Protein AF-A0A645JJR8-F1 (afdb_monomer_lite)

pLDDT: mean 71.17, std 19.03, range [36.38, 94.06]

Radius of gyration: 16.1 Å; chains: 1; bounding box: 43×20×39 Å

Sequence (68 aa):
MIVSREAAQAKQDRDARFDCETVCDCPLGKHASVDDVANAVLFFLSPDGDGVTGQTLYVSGGEIMPMP

InterPro domains:
  IPR002347 Short-chain dehydrogenase/reductase SDR [PF13561] (16-62)
  IPR036291 NAD(P)-binding domain superfamily [SSF51735] (26-65)

Structure (mmCIF, N/CA/C/O backbone):
data_AF-A0A645JJR8-F1
#
_entry.id   AF-A0A645JJR8-F1
#
loop_
_atom_site.group_PDB
_atom_site.id
_atom_site.type_symbol
_atom_site.label_atom_id
_atom_site.label_alt_id
_atom_site.label_comp_id
_atom_site.label_asym_id
_atom_site.label_entity_id
_atom_site.label_seq_id
_atom_site.pdbx_PDB_ins_code
_atom_site.Cartn_x
_atom_site.Cartn_y
_atom_site.Cartn_z
_atom_site.occupancy
_atom_site.B_iso_or_equiv
_atom_site.auth_seq_id
_atom_site.auth_comp_id
_atom_site.auth_asym_id
_atom_site.auth_atom_id
_atom_site.pdbx_PDB_model_num
ATOM 1 N N . MET A 1 1 ? -28.009 -5.161 -25.994 1.00 36.38 1 MET A N 1
ATOM 2 C CA . MET A 1 1 ? -27.574 -4.038 -26.847 1.00 36.38 1 MET A CA 1
ATOM 3 C C . MET A 1 1 ? -26.454 -3.290 -26.113 1.00 36.38 1 MET A C 1
ATOM 5 O O . MET A 1 1 ? -26.733 -2.557 -25.181 1.00 36.38 1 MET A O 1
ATOM 9 N N . ILE A 1 2 ? -25.249 -3.864 -26.144 1.00 42.44 2 ILE A N 1
ATOM 10 C CA . ILE A 1 2 ? -24.018 -3.350 -26.792 1.00 42.44 2 ILE A CA 1
ATOM 11 C C . ILE A 1 2 ? -23.372 -2.079 -26.179 1.00 42.44 2 ILE A C 1
ATOM 13 O O . ILE A 1 2 ? -22.744 -1.334 -26.912 1.00 42.44 2 ILE A O 1
ATOM 17 N N . VAL A 1 3 ? -23.480 -1.792 -24.870 1.00 48.53 3 VAL A N 1
ATOM 18 C CA . VAL A 1 3 ? -22.745 -0.618 -24.312 1.00 48.53 3 VAL A CA 1
ATOM 19 C C . VAL A 1 3 ? -21.962 -0.863 -23.014 1.00 48.53 3 VAL A C 1
ATOM 21 O O . VAL A 1 3 ? -21.369 0.062 -22.476 1.00 48.53 3 VAL A O 1
ATOM 24 N N . SER A 1 4 ? -21.883 -2.099 -22.505 1.00 46.31 4 SER A N 1
ATOM 25 C CA . SER A 1 4 ? -21.162 -2.370 -21.239 1.00 46.31 4 SER A CA 1
ATOM 26 C C . SER A 1 4 ? -19.796 -3.042 -21.399 1.00 46.31 4 SER A C 1
ATOM 28 O O . SER A 1 4 ? -19.034 -3.075 -20.441 1.00 46.31 4 SER A O 1
ATOM 30 N N . ARG A 1 5 ? -19.458 -3.570 -22.585 1.00 52.50 5 ARG A N 1
ATOM 31 C CA . ARG A 1 5 ? -18.135 -4.174 -22.843 1.00 52.50 5 ARG A CA 1
ATOM 32 C C . ARG A 1 5 ? -17.128 -3.193 -23.445 1.00 52.50 5 ARG A C 1
ATOM 34 O O . ARG A 1 5 ? -15.941 -3.348 -23.213 1.00 52.50 5 ARG A O 1
ATOM 41 N N . GLU A 1 6 ? -17.584 -2.150 -24.135 1.00 46.97 6 GLU A N 1
ATOM 42 C CA . GLU A 1 6 ? -16.697 -1.249 -24.887 1.00 46.97 6 GLU A CA 1
ATOM 43 C C . GLU A 1 6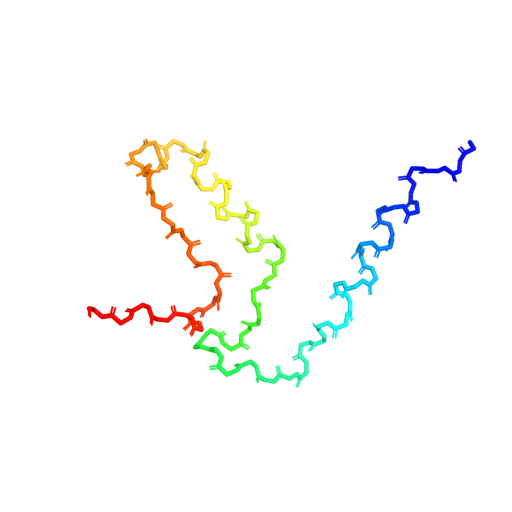 ? -15.886 -0.305 -23.985 1.00 46.97 6 GLU A C 1
ATOM 45 O O . GLU A 1 6 ? -14.700 -0.092 -24.216 1.00 46.97 6 GLU A O 1
ATOM 50 N N . ALA A 1 7 ? -16.477 0.172 -22.882 1.00 47.75 7 ALA A N 1
ATOM 51 C CA . ALA A 1 7 ? -15.769 0.985 -21.889 1.00 47.75 7 ALA A CA 1
ATOM 52 C C . ALA A 1 7 ? -14.719 0.185 -21.090 1.00 47.75 7 ALA A C 1
ATOM 54 O O . ALA A 1 7 ? -13.714 0.748 -20.659 1.00 47.75 7 ALA A O 1
ATOM 55 N N . ALA A 1 8 ? -14.934 -1.124 -20.915 1.00 48.41 8 ALA A N 1
ATOM 56 C CA . ALA A 1 8 ? -13.945 -2.024 -20.324 1.00 48.41 8 ALA A CA 1
ATOM 57 C C . ALA A 1 8 ? -12.811 -2.326 -21.322 1.00 48.41 8 ALA A C 1
ATOM 59 O O . ALA A 1 8 ? -11.638 -2.268 -20.957 1.00 48.41 8 ALA A O 1
ATOM 60 N N . GLN A 1 9 ? -13.158 -2.544 -22.596 1.00 50.50 9 GLN A N 1
ATOM 61 C CA . GLN A 1 9 ? -12.201 -2.839 -23.663 1.00 50.50 9 GLN A CA 1
ATOM 62 C C . GLN A 1 9 ? -11.265 -1.652 -23.957 1.00 50.50 9 GLN A C 1
ATOM 64 O O . GLN A 1 9 ? -10.061 -1.840 -24.090 1.00 50.50 9 GLN A O 1
ATOM 69 N N . ALA A 1 10 ? -11.782 -0.418 -23.968 1.00 47.22 10 ALA A N 1
ATOM 70 C CA . ALA A 1 10 ? -10.984 0.791 -24.212 1.00 47.22 10 ALA A CA 1
ATOM 71 C C . ALA A 1 10 ? -9.983 1.112 -23.084 1.00 47.22 10 ALA A C 1
ATOM 73 O O . ALA A 1 10 ? -9.028 1.864 -23.286 1.00 47.22 10 ALA A O 1
ATOM 74 N N . LYS A 1 11 ? -10.200 0.561 -21.883 1.00 45.94 11 LYS A N 1
ATOM 75 C CA . LYS A 1 11 ? -9.267 0.691 -20.759 1.00 45.94 11 LYS A CA 1
ATOM 76 C C . LYS A 1 11 ? -8.129 -0.326 -20.878 1.00 45.94 11 LYS A C 1
ATOM 78 O O . LYS A 1 11 ? -6.980 0.045 -20.678 1.00 45.94 11 LYS A O 1
ATOM 83 N N . GLN A 1 12 ? -8.456 -1.541 -21.317 1.00 49.97 12 GLN A N 1
ATOM 84 C CA . GLN A 1 12 ? -7.509 -2.634 -21.542 1.00 49.97 12 GLN A CA 1
ATOM 85 C C . GLN A 1 12 ? -6.542 -2.363 -22.712 1.00 49.97 12 GLN A C 1
ATOM 87 O O . GLN A 1 12 ? -5.395 -2.793 -22.675 1.00 49.97 12 GLN A O 1
ATOM 92 N N . ASP A 1 13 ? -6.966 -1.577 -23.706 1.00 38.34 13 ASP A N 1
ATOM 93 C CA . ASP A 1 13 ? -6.147 -1.226 -24.880 1.00 38.34 13 ASP A CA 1
ATOM 94 C C . ASP A 1 13 ? -5.094 -0.128 -24.602 1.00 38.34 13 ASP A C 1
ATOM 96 O O . ASP A 1 13 ? -4.107 -0.000 -25.325 1.00 38.34 13 ASP A O 1
ATOM 100 N N . ARG A 1 14 ? -5.258 0.670 -23.531 1.00 47.56 14 ARG A N 1
ATOM 101 C CA . ARG A 1 14 ? -4.204 1.603 -23.074 1.00 47.56 14 ARG A CA 1
ATOM 102 C C . ARG A 1 14 ? -3.125 0.909 -22.254 1.00 47.56 14 ARG A C 1
ATOM 104 O O . ARG A 1 14 ? -1.966 1.308 -22.338 1.00 47.56 14 ARG A O 1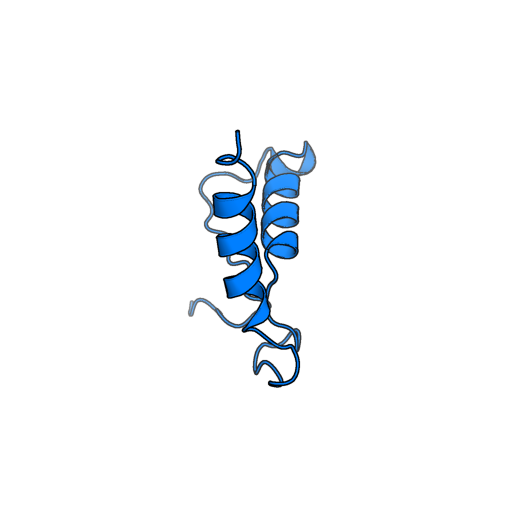
ATOM 111 N N . ASP A 1 15 ? -3.511 -0.107 -21.490 1.00 46.41 15 ASP A N 1
ATOM 112 C CA . ASP A 1 15 ? -2.601 -0.878 -20.642 1.00 46.41 15 ASP A CA 1
ATOM 113 C C . ASP A 1 15 ? -1.641 -1.733 -21.498 1.00 46.41 15 ASP A C 1
ATOM 115 O O . ASP A 1 15 ? -0.498 -1.958 -21.111 1.00 46.41 15 ASP A O 1
ATOM 119 N N . ALA A 1 16 ? -2.055 -2.102 -22.718 1.00 46.97 16 ALA A N 1
ATOM 120 C CA . ALA A 1 16 ? -1.258 -2.850 -23.694 1.00 46.97 16 ALA A CA 1
ATOM 121 C C . ALA A 1 16 ? -0.120 -2.053 -24.369 1.00 46.97 16 ALA A C 1
ATOM 123 O O . ALA A 1 16 ? 0.656 -2.630 -25.119 1.00 46.97 16 ALA A O 1
ATOM 124 N N . ARG A 1 17 ? -0.006 -0.733 -24.148 1.00 48.78 17 ARG A N 1
ATOM 125 C CA . ARG A 1 17 ? 1.103 0.077 -24.701 1.00 48.78 17 ARG A CA 1
ATOM 126 C C . ARG A 1 17 ? 2.348 0.118 -23.820 1.00 48.78 17 ARG A C 1
ATOM 128 O O . ARG A 1 17 ? 3.384 0.591 -24.281 1.00 48.78 17 ARG A O 1
ATOM 135 N N . PHE A 1 18 ? 2.260 -0.352 -22.579 1.00 52.19 18 PHE A N 1
ATOM 136 C CA . PHE A 1 18 ? 3.420 -0.513 -21.707 1.00 52.19 18 PHE A CA 1
ATOM 137 C C . PHE A 1 18 ? 4.015 -1.906 -21.918 1.00 52.19 18 PHE A C 1
ATOM 139 O O . PHE A 1 18 ? 3.997 -2.753 -21.027 1.00 52.19 18 PHE A O 1
ATOM 146 N N . ASP A 1 19 ? 4.504 -2.153 -23.134 1.00 45.72 19 ASP A N 1
ATOM 147 C CA . ASP A 1 19 ? 5.247 -3.369 -23.433 1.00 45.72 19 ASP A CA 1
ATOM 148 C C . ASP A 1 19 ? 6.500 -3.436 -22.555 1.00 45.72 19 ASP A C 1
ATOM 150 O O . ASP A 1 19 ? 7.278 -2.485 -22.437 1.00 45.72 19 ASP A O 1
ATOM 154 N N . CYS A 1 20 ? 6.700 -4.606 -21.954 1.00 48.03 20 CYS A N 1
ATOM 155 C CA . CYS A 1 20 ? 7.794 -4.945 -21.049 1.00 48.03 20 CYS A CA 1
ATOM 156 C C . CYS A 1 20 ? 9.187 -4.970 -21.713 1.00 48.03 20 CYS A C 1
ATOM 158 O O . CYS A 1 20 ? 10.126 -5.519 -21.140 1.00 48.03 20 CYS A O 1
ATOM 160 N N . GLU A 1 21 ? 9.325 -4.444 -22.932 1.00 47.06 21 GLU A N 1
ATOM 161 C CA . GLU A 1 21 ? 10.572 -4.451 -23.706 1.00 47.06 21 GLU A CA 1
ATOM 162 C C . GLU A 1 21 ? 11.489 -3.271 -23.352 1.00 47.06 21 GLU A C 1
ATOM 164 O O . GLU A 1 21 ? 12.697 -3.320 -23.583 1.00 47.06 21 GLU A O 1
ATOM 169 N N . THR A 1 22 ? 10.955 -2.232 -22.706 1.00 51.28 22 THR A N 1
ATOM 170 C CA . THR A 1 22 ? 11.798 -1.189 -22.118 1.00 51.28 22 THR A CA 1
ATOM 171 C C . THR A 1 22 ? 12.214 -1.647 -20.728 1.00 51.28 22 THR A C 1
ATOM 173 O O . THR A 1 22 ? 11.382 -1.725 -19.827 1.00 51.28 22 THR A O 1
ATOM 176 N N . VAL A 1 23 ? 13.497 -1.978 -20.557 1.00 56.88 23 VAL A N 1
ATOM 177 C CA . VAL A 1 23 ? 14.093 -2.238 -19.241 1.00 56.88 23 VAL A CA 1
ATOM 178 C C . VAL A 1 23 ? 13.755 -1.052 -18.343 1.00 56.88 23 VAL A C 1
ATOM 180 O O . VAL A 1 23 ? 14.232 0.062 -18.556 1.00 56.88 23 VAL A O 1
ATOM 183 N N . CYS A 1 24 ? 12.861 -1.282 -17.389 1.00 58.56 24 CYS A N 1
ATOM 184 C CA . CYS A 1 24 ? 12.450 -0.264 -16.445 1.00 58.56 24 CYS A CA 1
ATOM 185 C C . CYS A 1 24 ? 13.644 0.015 -15.528 1.00 58.56 24 CYS A C 1
ATOM 187 O O . CYS A 1 24 ? 14.113 -0.905 -14.863 1.00 58.56 24 CYS A O 1
ATOM 189 N N . ASP A 1 25 ? 14.110 1.266 -15.461 1.00 66.25 25 ASP A N 1
ATOM 190 C CA . ASP A 1 25 ? 15.241 1.703 -14.609 1.00 66.25 25 ASP A CA 1
ATOM 191 C C . ASP A 1 25 ? 14.898 1.697 -13.102 1.00 66.25 25 ASP A C 1
ATOM 193 O O . ASP A 1 25 ? 15.579 2.249 -12.240 1.00 66.25 25 ASP A O 1
ATOM 197 N N . CYS A 1 26 ? 13.773 1.074 -12.779 1.00 72.25 26 CYS A N 1
ATOM 198 C CA . CYS A 1 26 ? 13.290 0.858 -11.443 1.00 72.25 26 CYS A CA 1
ATOM 199 C C . CYS A 1 26 ? 14.052 -0.317 -10.803 1.00 72.25 26 CYS A C 1
ATOM 201 O O . CYS A 1 26 ? 14.302 -1.315 -11.482 1.00 72.25 26 CYS A O 1
ATOM 203 N N . PRO A 1 27 ? 14.377 -0.277 -9.498 1.00 77.38 27 PRO A N 1
ATOM 204 C CA . PRO A 1 27 ? 15.145 -1.334 -8.833 1.00 77.38 27 PRO A CA 1
ATOM 205 C C . PRO A 1 27 ? 14.577 -2.752 -8.990 1.00 77.38 27 PRO A C 1
ATOM 207 O O . PRO A 1 27 ? 15.332 -3.722 -8.985 1.00 77.38 27 PRO A O 1
ATOM 210 N N . LEU A 1 28 ? 13.255 -2.889 -9.137 1.00 80.69 28 LEU A N 1
ATOM 211 C CA . LEU A 1 28 ? 12.598 -4.180 -9.358 1.00 80.69 28 LEU A CA 1
ATOM 212 C C . LEU A 1 28 ? 12.650 -4.672 -10.816 1.00 80.69 28 LEU A C 1
ATOM 214 O O . LEU A 1 28 ? 12.186 -5.778 -11.092 1.00 80.69 28 LEU A O 1
ATOM 218 N N . GLY A 1 29 ? 13.186 -3.879 -11.748 1.00 75.94 29 GLY A N 1
ATOM 219 C CA . GLY A 1 29 ? 13.360 -4.232 -13.161 1.00 75.94 29 GLY A CA 1
ATOM 220 C C . GLY A 1 29 ? 12.054 -4.459 -13.929 1.00 75.94 29 GLY A C 1
ATOM 221 O O . GLY A 1 29 ? 12.081 -4.901 -15.075 1.00 75.94 29 GLY A O 1
ATOM 222 N N . LYS A 1 30 ? 10.907 -4.170 -13.305 1.00 78.81 30 LYS A N 1
ATOM 223 C CA . LYS A 1 30 ? 9.570 -4.273 -13.890 1.00 78.81 30 LYS A CA 1
ATOM 224 C C . LYS A 1 30 ? 8.767 -3.016 -13.581 1.00 78.81 30 LYS A C 1
ATOM 226 O O . LYS A 1 30 ? 8.860 -2.470 -12.481 1.00 78.81 30 LYS A O 1
ATOM 231 N N . HIS A 1 31 ? 7.938 -2.601 -14.532 1.00 77.62 31 HIS A N 1
ATOM 2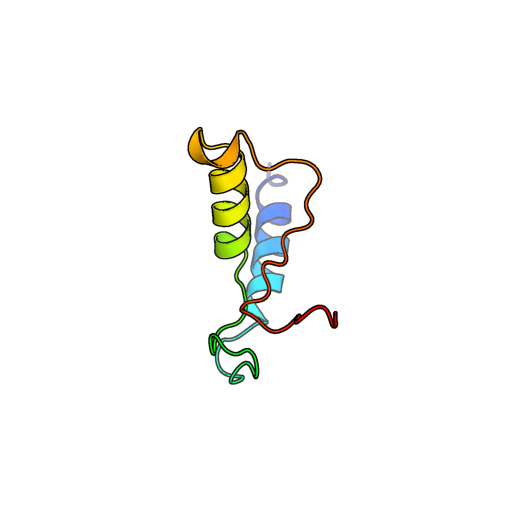32 C CA . HIS A 1 31 ? 6.918 -1.595 -14.266 1.00 77.62 31 HIS A CA 1
ATOM 233 C C . HIS A 1 31 ? 5.865 -2.156 -13.305 1.00 77.62 31 HIS A C 1
ATOM 235 O O . HIS A 1 31 ? 5.538 -3.346 -13.349 1.00 77.62 31 HIS A O 1
ATOM 241 N N . ALA A 1 32 ? 5.338 -1.296 -12.433 1.00 78.75 32 ALA A N 1
ATOM 242 C CA . ALA A 1 32 ? 4.208 -1.657 -11.590 1.00 78.75 32 ALA A CA 1
ATOM 243 C C . ALA A 1 32 ? 2.968 -1.881 -12.465 1.00 78.75 32 ALA A C 1
ATOM 245 O O . ALA A 1 32 ? 2.618 -1.041 -13.297 1.00 78.75 32 ALA A O 1
ATOM 246 N N . SER A 1 33 ? 2.316 -3.023 -12.276 1.00 82.44 33 SER A N 1
ATOM 247 C CA . SER A 1 33 ? 1.079 -3.374 -12.967 1.00 82.44 33 SER A CA 1
ATOM 248 C C . SER A 1 33 ? -0.150 -2.940 -12.167 1.00 82.44 33 SER A C 1
ATOM 250 O O . SER A 1 33 ? -0.084 -2.682 -10.961 1.00 82.44 33 SER A O 1
ATOM 252 N N . VAL A 1 34 ? -1.309 -2.913 -12.829 1.00 87.00 34 VAL A N 1
ATOM 253 C CA . VAL A 1 34 ? -2.604 -2.708 -12.159 1.00 87.00 34 VAL A CA 1
ATOM 254 C C . VAL A 1 34 ? -2.860 -3.751 -11.064 1.00 87.00 34 VAL A C 1
ATOM 256 O O . VAL A 1 34 ? -3.445 -3.421 -10.032 1.00 87.00 34 VAL A O 1
ATOM 259 N N . ASP A 1 35 ? -2.362 -4.976 -11.248 1.00 86.94 35 ASP A N 1
ATOM 260 C CA . ASP A 1 35 ? -2.490 -6.059 -10.274 1.00 86.94 35 ASP A CA 1
ATOM 261 C C . ASP A 1 35 ? -1.621 -5.821 -9.034 1.00 86.94 35 ASP A C 1
ATOM 263 O O . ASP A 1 35 ? -2.048 -6.128 -7.920 1.00 86.94 35 ASP A O 1
ATOM 267 N N . ASP A 1 36 ? -0.430 -5.229 -9.177 1.00 87.50 36 ASP A N 1
ATOM 268 C CA . ASP A 1 36 ? 0.416 -4.881 -8.025 1.00 87.50 36 ASP A CA 1
ATOM 269 C C . ASP A 1 36 ? -0.299 -3.853 -7.119 1.00 87.50 36 ASP A C 1
ATOM 271 O O . ASP A 1 36 ? -0.297 -3.987 -5.893 1.00 87.50 36 ASP A O 1
ATOM 275 N N . VAL A 1 37 ? -0.990 -2.868 -7.712 1.00 89.06 37 VAL A N 1
ATOM 276 C CA . VAL A 1 37 ? -1.796 -1.884 -6.963 1.00 89.06 37 VAL A CA 1
ATOM 277 C C . VAL A 1 37 ? -2.998 -2.551 -6.293 1.00 89.06 37 VAL A C 1
ATOM 279 O O . VAL A 1 37 ? -3.266 -2.295 -5.119 1.00 89.06 37 VAL A O 1
ATOM 282 N N . ALA A 1 38 ? -3.714 -3.426 -7.004 1.00 92.00 38 ALA A N 1
ATOM 283 C CA . ALA A 1 38 ? -4.865 -4.136 -6.448 1.00 92.00 38 ALA A CA 1
ATOM 284 C C . ALA A 1 38 ? -4.475 -5.012 -5.246 1.00 92.00 38 ALA A C 1
ATOM 286 O O . ALA A 1 38 ? -5.162 -4.996 -4.225 1.00 92.00 38 ALA A O 1
ATOM 287 N N . ASN A 1 39 ? -3.343 -5.715 -5.328 1.00 92.00 39 ASN A N 1
ATOM 288 C CA . ASN A 1 39 ? -2.817 -6.513 -4.221 1.00 92.00 39 ASN A CA 1
ATOM 289 C C . ASN A 1 39 ? -2.422 -5.650 -3.013 1.00 92.00 39 ASN A C 1
ATOM 291 O O . ASN A 1 39 ? -2.697 -6.032 -1.877 1.00 92.00 39 ASN A O 1
ATOM 295 N N . ALA A 1 40 ? -1.845 -4.467 -3.237 1.00 92.25 40 ALA A N 1
ATOM 296 C CA . ALA A 1 40 ? -1.539 -3.531 -2.155 1.00 92.25 40 ALA A CA 1
ATOM 297 C C . ALA A 1 40 ? -2.810 -3.030 -1.444 1.00 92.25 40 ALA A C 1
ATOM 299 O O . ALA A 1 40 ? -2.853 -2.951 -0.217 1.00 92.25 40 ALA A O 1
ATOM 300 N N . VAL A 1 41 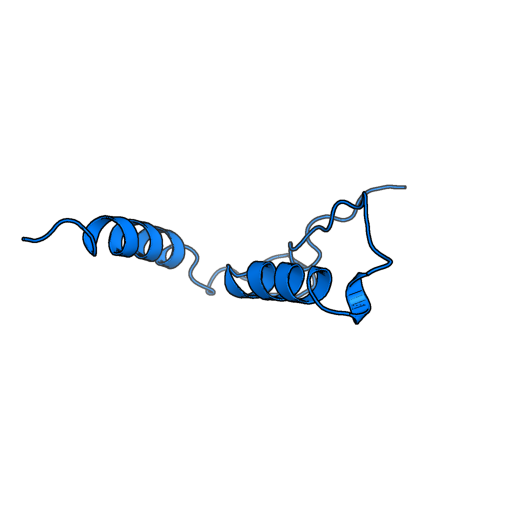? -3.876 -2.749 -2.199 1.00 93.31 41 VAL A N 1
ATOM 301 C CA . VAL A 1 41 ? -5.183 -2.393 -1.622 1.00 93.31 41 VAL A CA 1
ATOM 302 C C . VAL A 1 41 ? -5.779 -3.567 -0.844 1.00 93.31 41 VAL A C 1
ATOM 304 O O . VAL A 1 41 ? -6.283 -3.371 0.259 1.00 93.31 41 VAL A O 1
ATOM 307 N N . LEU A 1 42 ? -5.694 -4.791 -1.375 1.00 94.06 42 LEU A N 1
ATOM 308 C CA . LEU A 1 42 ? -6.158 -5.992 -0.674 1.00 94.06 42 LEU A CA 1
ATOM 309 C C . LEU A 1 42 ? -5.426 -6.203 0.655 1.00 94.06 42 LEU A C 1
ATOM 311 O O . LEU A 1 42 ? -6.066 -6.580 1.632 1.00 94.06 42 LEU A O 1
ATOM 315 N N . PHE A 1 43 ? -4.124 -5.913 0.717 1.00 92.50 43 PHE A N 1
ATOM 316 C CA . PHE A 1 43 ? -3.368 -5.955 1.967 1.00 92.50 43 PHE A CA 1
ATOM 317 C C . PHE A 1 43 ? -3.927 -4.973 3.006 1.00 92.50 43 PHE A C 1
ATOM 319 O O . PHE A 1 43 ? -4.178 -5.373 4.140 1.00 92.50 43 PHE A O 1
ATOM 326 N N . PHE A 1 44 ? -4.215 -3.727 2.619 1.00 92.50 44 PHE A N 1
ATOM 327 C CA . PHE A 1 44 ? -4.825 -2.751 3.533 1.00 92.50 44 PHE A CA 1
ATOM 328 C C . PHE A 1 44 ? -6.221 -3.144 4.022 1.00 92.50 44 PHE A C 1
ATOM 330 O O . PHE A 1 44 ? -6.618 -2.749 5.112 1.00 92.50 44 PHE A O 1
ATOM 337 N N . LEU A 1 45 ? -6.970 -3.911 3.231 1.00 92.81 45 LEU A N 1
ATOM 338 C CA . LEU A 1 45 ? -8.290 -4.418 3.616 1.00 92.81 45 LEU A CA 1
ATOM 339 C C . LEU A 1 45 ? -8.223 -5.710 4.441 1.00 92.81 45 LEU A C 1
ATOM 341 O O . LEU A 1 45 ? -9.239 -6.146 4.984 1.00 92.81 45 LEU A O 1
ATOM 345 N N . SER A 1 46 ? -7.058 -6.352 4.497 1.00 93.75 46 SER A N 1
ATOM 346 C CA . SER A 1 46 ? -6.858 -7.575 5.263 1.00 93.75 46 SER A CA 1
ATOM 347 C C . SER A 1 46 ? -6.711 -7.274 6.763 1.00 93.75 46 SER A C 1
ATOM 349 O O . SER A 1 46 ? -6.345 -6.156 7.129 1.00 93.75 46 SER A O 1
ATOM 351 N N . PRO A 1 47 ? -6.928 -8.265 7.649 1.00 93.06 47 PRO A N 1
ATOM 352 C CA . PRO A 1 47 ? -6.710 -8.099 9.089 1.00 93.06 47 PRO A CA 1
ATOM 353 C C . PRO A 1 47 ? -5.289 -7.641 9.453 1.00 93.06 47 PRO A C 1
ATOM 355 O O . PRO A 1 47 ? -5.100 -6.985 10.472 1.00 93.06 47 PRO A O 1
ATOM 358 N N . ASP A 1 48 ? -4.301 -7.947 8.609 1.00 92.06 48 ASP A N 1
ATOM 359 C CA . ASP A 1 48 ? -2.903 -7.560 8.822 1.00 92.06 48 ASP A CA 1
ATOM 360 C C . ASP A 1 48 ? -2.670 -6.053 8.595 1.00 92.06 48 ASP A C 1
ATOM 362 O O . ASP A 1 48 ? -1.693 -5.486 9.089 1.00 92.06 48 ASP A O 1
ATOM 366 N N . GLY A 1 49 ? -3.575 -5.392 7.864 1.00 89.56 49 GLY A N 1
ATOM 367 C CA . GLY A 1 49 ? -3.533 -3.965 7.555 1.00 89.56 49 GLY A CA 1
ATOM 368 C C . GLY A 1 49 ? -4.261 -3.064 8.557 1.00 89.56 49 GLY A C 1
ATOM 369 O O . GLY A 1 49 ? -4.167 -1.847 8.423 1.00 89.56 49 GLY A O 1
ATOM 370 N N . ASP A 1 50 ? -4.946 -3.616 9.567 1.00 90.94 50 ASP A N 1
ATOM 371 C CA . ASP A 1 50 ? -5.866 -2.878 10.460 1.00 90.94 50 ASP A CA 1
ATOM 372 C C . ASP A 1 50 ? -5.200 -1.693 11.192 1.00 90.94 50 ASP A C 1
ATOM 374 O O . ASP A 1 50 ? -5.808 -0.650 11.428 1.00 90.94 50 ASP A O 1
ATOM 378 N N . GLY A 1 51 ? -3.905 -1.813 11.495 1.00 90.06 51 GLY A N 1
ATOM 379 C CA . GLY A 1 51 ? -3.124 -0.751 12.135 1.00 90.06 51 GLY A CA 1
ATOM 380 C C . GLY A 1 51 ? -2.522 0.288 11.182 1.00 90.06 51 GLY A C 1
ATOM 381 O O . GLY A 1 51 ? -1.917 1.256 11.646 1.00 90.06 51 GLY A O 1
ATOM 382 N N . VAL A 1 52 ? -2.627 0.105 9.864 1.00 89.94 52 VAL A N 1
ATOM 383 C CA . VAL A 1 52 ? -1.926 0.931 8.873 1.00 89.94 52 VAL A CA 1
ATOM 384 C C . VAL A 1 52 ? -2.895 1.928 8.241 1.00 89.94 52 VAL A C 1
ATOM 386 O O . VAL A 1 52 ? -3.528 1.665 7.224 1.00 89.94 52 VAL A O 1
ATOM 389 N N . THR A 1 53 ? -2.995 3.110 8.846 1.00 91.69 53 THR A N 1
ATOM 390 C CA . THR A 1 53 ? -3.891 4.196 8.416 1.00 91.69 53 THR A CA 1
ATOM 391 C C . THR A 1 53 ? -3.154 5.532 8.313 1.00 91.69 53 THR A C 1
ATOM 393 O O . THR A 1 53 ? -2.134 5.738 8.965 1.00 91.69 53 THR A O 1
ATOM 396 N N . GLY A 1 54 ? -3.656 6.438 7.466 1.00 91.19 54 GLY A N 1
ATOM 397 C CA . GLY A 1 54 ? -3.087 7.777 7.251 1.00 91.19 54 GLY A CA 1
ATOM 398 C C . GLY A 1 54 ? -1.815 7.820 6.397 1.00 91.19 54 GLY A C 1
ATOM 399 O O . GLY A 1 54 ? -1.259 8.896 6.193 1.00 91.19 54 GLY A O 1
ATOM 400 N N . GLN A 1 55 ? -1.377 6.674 5.873 1.00 90.75 55 GLN A N 1
ATOM 401 C CA . GLN A 1 55 ? -0.127 6.547 5.131 1.00 90.75 55 GLN A CA 1
ATOM 402 C C . GLN A 1 55 ? -0.353 6.633 3.620 1.00 90.75 55 GLN A C 1
ATOM 404 O O . GLN A 1 55 ? -1.325 6.097 3.090 1.00 90.75 55 GLN A O 1
ATOM 409 N N . THR A 1 56 ? 0.603 7.231 2.912 1.00 90.06 56 THR A N 1
ATOM 410 C CA . THR A 1 56 ? 0.687 7.155 1.449 1.00 90.06 56 THR A CA 1
ATOM 411 C C . THR A 1 56 ? 1.619 6.013 1.064 1.00 90.06 56 THR A C 1
ATOM 413 O O . THR A 1 56 ? 2.807 6.056 1.379 1.00 90.06 56 THR A O 1
ATOM 416 N N . LEU A 1 57 ? 1.096 5.001 0.368 1.00 89.25 57 LEU A N 1
ATOM 417 C CA . LEU A 1 57 ? 1.893 3.892 -0.157 1.00 89.25 57 LEU A CA 1
ATOM 418 C C . LEU A 1 57 ? 2.205 4.105 -1.640 1.00 89.25 57 LEU A C 1
ATOM 420 O O . LEU A 1 57 ? 1.297 4.188 -2.467 1.00 89.25 57 LEU A O 1
ATOM 424 N N . TYR A 1 58 ? 3.492 4.133 -1.979 1.00 88.31 58 TYR A N 1
ATOM 425 C CA . TYR A 1 58 ? 3.956 4.176 -3.364 1.00 88.31 58 TYR A CA 1
ATOM 426 C C . TYR A 1 58 ? 4.110 2.759 -3.921 1.00 88.31 58 TYR A C 1
ATOM 428 O O . TYR A 1 58 ? 4.969 1.998 -3.480 1.00 88.31 58 TYR A O 1
ATOM 436 N N . VAL A 1 59 ? 3.303 2.418 -4.926 1.00 87.19 59 VAL A N 1
ATOM 437 C CA . VAL A 1 59 ? 3.385 1.145 -5.660 1.00 87.1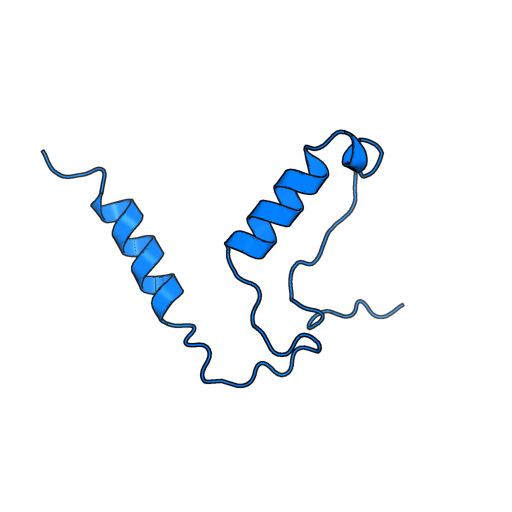9 59 VAL A CA 1
ATOM 438 C C . VAL A 1 59 ? 4.054 1.404 -7.010 1.00 87.19 59 VAL A C 1
ATOM 440 O O . VAL A 1 59 ? 3.419 1.378 -8.058 1.00 87.19 59 VAL A O 1
ATOM 443 N N . SER A 1 60 ? 5.347 1.727 -6.967 1.00 80.19 60 SER A N 1
ATOM 444 C CA . SER A 1 60 ? 6.124 2.162 -8.144 1.00 80.19 60 SER A CA 1
ATOM 445 C C . SER A 1 60 ? 7.355 1.290 -8.402 1.00 80.19 60 SER A C 1
ATOM 447 O O . SER A 1 60 ? 8.286 1.713 -9.072 1.00 80.19 60 SER A O 1
ATOM 449 N N . GLY A 1 61 ? 7.420 0.096 -7.807 1.00 78.81 61 GLY A N 1
ATOM 450 C CA . GLY A 1 61 ? 8.555 -0.820 -7.966 1.00 78.81 61 GLY A CA 1
ATOM 451 C C . GLY A 1 61 ? 9.884 -0.353 -7.337 1.00 78.81 61 GLY A C 1
ATOM 452 O O . GLY A 1 61 ? 10.901 -1.023 -7.500 1.00 78.81 61 GLY A O 1
ATOM 453 N N . GLY A 1 62 ? 9.896 0.781 -6.629 1.00 78.88 62 GLY A N 1
ATOM 454 C CA . GLY A 1 62 ? 11.114 1.407 -6.101 1.00 78.88 62 GLY A CA 1
ATOM 455 C C . GLY A 1 62 ? 11.632 2.607 -6.903 1.00 78.88 62 GLY A C 1
ATOM 456 O O . GLY A 1 62 ? 12.708 3.104 -6.595 1.00 78.88 62 GLY A O 1
ATOM 457 N N . GLU A 1 63 ? 10.886 3.088 -7.902 1.00 76.19 63 GLU A N 1
ATOM 458 C CA . GLU A 1 63 ? 11.244 4.284 -8.685 1.00 76.19 63 GLU A CA 1
ATOM 459 C C . GLU A 1 63 ? 11.223 5.562 -7.830 1.00 76.19 63 GLU A C 1
ATOM 461 O O . GLU A 1 63 ? 12.077 6.435 -7.959 1.00 76.19 63 GLU A O 1
ATOM 466 N N . ILE A 1 64 ? 10.255 5.659 -6.917 1.00 74.44 64 ILE A N 1
ATOM 467 C CA . ILE A 1 64 ? 10.126 6.785 -5.995 1.00 74.44 64 ILE A CA 1
ATOM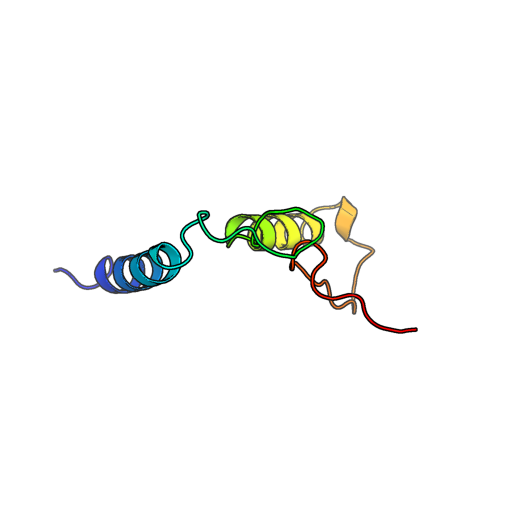 468 C C . ILE A 1 64 ? 10.809 6.421 -4.679 1.00 74.44 64 ILE A C 1
ATOM 470 O O . ILE A 1 64 ? 10.302 5.606 -3.906 1.00 74.44 64 ILE A O 1
ATOM 474 N N . MET A 1 65 ? 11.940 7.073 -4.413 1.00 68.62 65 MET A N 1
ATOM 475 C CA . MET A 1 65 ? 12.555 7.123 -3.091 1.00 68.62 65 MET A CA 1
ATOM 476 C C . MET A 1 65 ? 12.302 8.520 -2.504 1.00 68.62 65 MET A C 1
ATOM 478 O O . MET A 1 65 ? 12.891 9.490 -2.989 1.00 68.62 65 MET A O 1
ATOM 482 N N . PRO A 1 66 ? 11.408 8.675 -1.509 1.00 64.62 66 PRO A N 1
ATOM 483 C CA . PRO A 1 66 ? 11.251 9.956 -0.835 1.00 64.62 66 PRO A CA 1
ATOM 484 C C . PRO A 1 66 ? 12.563 10.297 -0.118 1.00 64.62 66 PRO A C 1
ATOM 486 O O . PRO A 1 66 ? 13.067 9.511 0.684 1.00 64.62 66 PRO A O 1
ATOM 489 N N . MET A 1 67 ? 13.145 11.445 -0.460 1.00 59.28 67 MET A N 1
ATOM 490 C CA . MET A 1 67 ? 14.334 11.981 0.205 1.00 59.28 67 MET A CA 1
ATOM 491 C C . MET A 1 67 ? 13.986 12.320 1.674 1.00 59.28 67 MET A C 1
ATOM 493 O O . MET A 1 67 ? 12.861 12.771 1.905 1.00 59.28 67 MET A O 1
ATOM 497 N N . PRO A 1 68 ? 14.885 12.068 2.650 1.00 58.16 68 PRO A N 1
ATOM 498 C CA . PRO A 1 68 ? 14.622 12.298 4.076 1.00 58.16 68 PRO A CA 1
ATOM 499 C C . PRO A 1 68 ? 14.420 13.771 4.447 1.00 58.16 68 PRO A C 1
ATOM 501 O O . PRO A 1 68 ? 15.011 14.647 3.773 1.00 58.16 68 PRO A O 1
#

Organism: NCBI:txid1076179

Secondary structure (DSSP, 8-state):
---SSHHHHHHHHHHTTS-TTS---STTSSPPPHHHHHHHHHHHHSGGGTT--SPPP--STT------

Foldseek 3Di:
DDDPVVVVVVVVVVLVVPPLPPQDPAPQSGFQDPVLVVVVVVCCVDPVNVPPPPDDDDRGNRPDDDDD